Protein AF-A0A352NK59-F1 (afdb_monomer)

Foldseek 3Di:
DDPPPPDDDPPDPDDGDDDPVVVDDDDDDDDDPVVVVVLVVVCVVVVHDSVVSVVVVVVVD

pLDDT: mean 80.98, std 17.58, range [39.94, 97.31]

Secondary structure (DSSP, 8-state):
---------TTSSS-PPPPGGGGS--------HHHHHHHHHHHHHTTS-HHHHHHHHHH--

Radius of gyration: 19.55 Å; Cα contacts (8 Å, |Δi|>4): 21; chains: 1; bounding box: 42×19×54 Å

Structure (mmCIF, N/CA/C/O backbone):
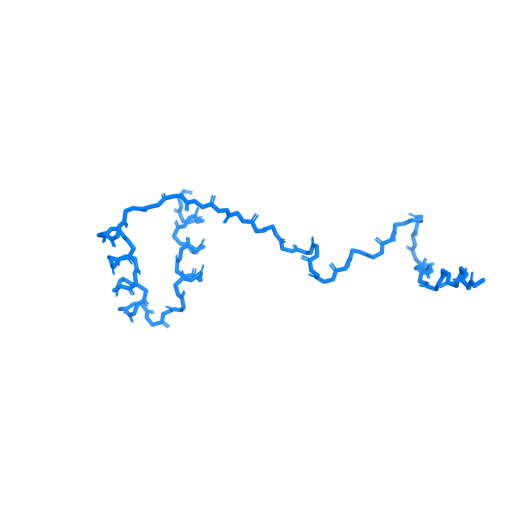data_AF-A0A352NK59-F1
#
_entry.id   AF-A0A352NK59-F1
#
loop_
_atom_site.group_PDB
_atom_site.id
_atom_site.type_symbol
_atom_site.label_atom_id
_atom_site.label_alt_id
_atom_s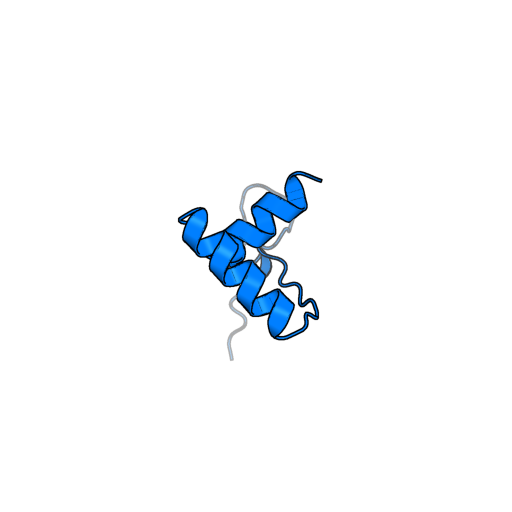ite.label_comp_id
_atom_site.label_asym_id
_atom_site.label_entity_id
_atom_site.label_seq_id
_atom_site.pdbx_PDB_ins_code
_atom_site.Cartn_x
_atom_site.Cartn_y
_atom_site.Cartn_z
_atom_site.occupancy
_atom_site.B_iso_or_equiv
_atom_site.auth_seq_id
_atom_site.auth_comp_id
_atom_site.auth_asym_id
_atom_site.auth_atom_id
_atom_site.pdbx_PDB_model_num
ATOM 1 N N . MET A 1 1 ? 4.767 1.066 -43.594 1.00 39.94 1 MET A N 1
ATOM 2 C CA . MET A 1 1 ? 4.702 1.841 -42.336 1.00 39.94 1 MET A CA 1
ATOM 3 C C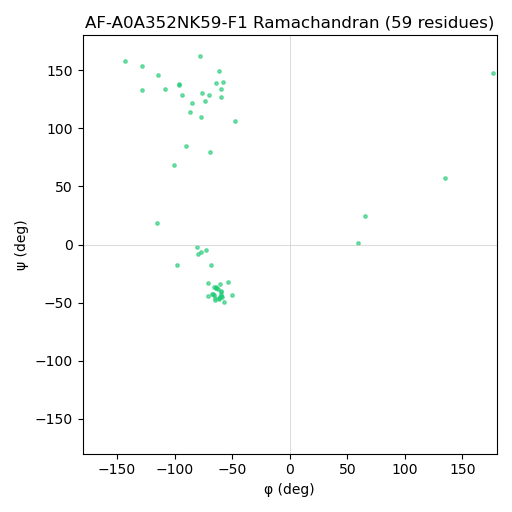 . MET A 1 1 ? 5.804 1.348 -41.412 1.00 39.94 1 MET A C 1
ATOM 5 O O . MET A 1 1 ? 6.155 0.177 -41.464 1.00 39.94 1 MET A O 1
ATOM 9 N N . THR A 1 2 ? 6.420 2.290 -40.714 1.00 43.06 2 THR A N 1
ATOM 10 C CA . THR A 1 2 ? 7.803 2.347 -40.223 1.00 43.06 2 THR A CA 1
ATOM 11 C C . THR A 1 2 ? 8.145 1.379 -39.090 1.00 43.06 2 THR A C 1
ATOM 13 O O . THR A 1 2 ? 7.507 1.355 -38.043 1.00 43.06 2 THR A O 1
ATOM 16 N N . ALA A 1 3 ? 9.233 0.630 -39.274 1.00 47.81 3 ALA A N 1
ATOM 17 C CA . ALA A 1 3 ? 9.907 -0.113 -38.215 1.00 47.81 3 ALA A CA 1
ATOM 18 C C . ALA A 1 3 ? 11.142 0.666 -37.740 1.00 47.81 3 ALA A C 1
ATOM 20 O O . ALA A 1 3 ? 12.275 0.241 -37.957 1.00 47.81 3 ALA A O 1
ATOM 21 N N . GLU A 1 4 ? 10.949 1.811 -37.087 1.00 48.69 4 GLU A N 1
ATOM 22 C CA . GLU A 1 4 ? 12.072 2.541 -36.491 1.00 48.69 4 GLU A CA 1
ATOM 23 C C . GLU A 1 4 ? 12.302 2.078 -35.052 1.00 48.69 4 GLU A C 1
ATOM 25 O O . GLU A 1 4 ? 11.805 2.622 -34.070 1.00 48.69 4 GLU A O 1
ATOM 30 N N . ARG A 1 5 ? 13.072 0.988 -34.946 1.00 52.66 5 ARG A N 1
ATOM 31 C CA . ARG A 1 5 ? 13.678 0.488 -33.706 1.00 52.66 5 ARG A CA 1
ATOM 32 C C . ARG A 1 5 ? 14.770 1.454 -33.238 1.00 52.66 5 ARG A C 1
ATOM 34 O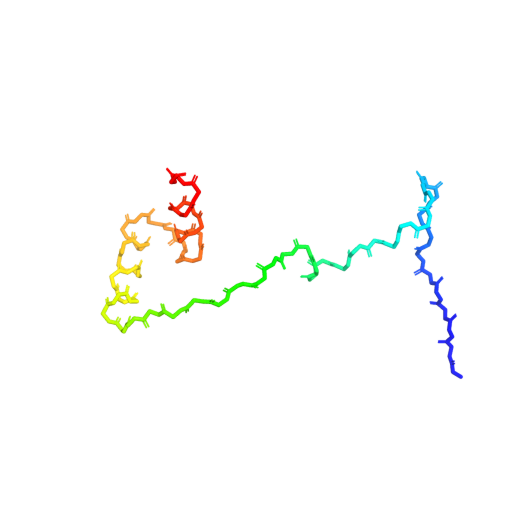 O . ARG A 1 5 ? 15.956 1.176 -33.419 1.00 52.66 5 ARG A O 1
ATOM 41 N N . THR A 1 6 ? 14.405 2.554 -32.602 1.00 60.25 6 THR A N 1
ATOM 42 C CA . THR A 1 6 ? 15.369 3.368 -31.856 1.00 60.25 6 THR A CA 1
ATOM 43 C C . THR A 1 6 ? 15.365 2.931 -30.389 1.00 60.25 6 THR A C 1
ATOM 45 O O . THR A 1 6 ? 14.305 2.746 -29.799 1.00 60.25 6 THR A O 1
ATOM 48 N N . ASN A 1 7 ? 16.570 2.653 -29.864 1.00 53.44 7 ASN A N 1
ATOM 49 C CA . ASN A 1 7 ? 16.990 2.380 -28.469 1.00 53.44 7 ASN A CA 1
ATOM 50 C C . ASN A 1 7 ? 17.944 1.169 -28.379 1.00 53.44 7 ASN A C 1
ATOM 52 O O . ASN A 1 7 ? 17.685 0.185 -27.683 1.00 53.44 7 ASN A O 1
ATOM 56 N N . ARG A 1 8 ? 19.076 1.227 -29.097 1.00 52.44 8 ARG A N 1
ATOM 57 C CA . ARG A 1 8 ? 20.239 0.379 -28.791 1.00 52.44 8 ARG A CA 1
ATOM 58 C C . ARG A 1 8 ? 21.055 1.079 -27.703 1.00 52.44 8 ARG A C 1
ATOM 60 O O . ARG A 1 8 ? 21.477 2.213 -27.888 1.00 52.44 8 ARG A O 1
ATOM 67 N N . ASN A 1 9 ? 21.253 0.405 -26.575 1.00 51.84 9 ASN A N 1
ATOM 68 C CA . ASN A 1 9 ? 22.138 0.852 -25.503 1.00 51.84 9 ASN A CA 1
ATOM 69 C C . ASN A 1 9 ? 23.604 0.664 -25.957 1.00 51.84 9 ASN A C 1
ATOM 71 O O . ASN A 1 9 ? 23.960 -0.465 -26.300 1.00 51.84 9 ASN A O 1
ATOM 75 N N . PRO A 1 10 ? 24.468 1.696 -25.967 1.00 55.75 10 PRO A N 1
ATOM 76 C CA . PRO A 1 10 ? 25.852 1.554 -26.429 1.00 55.75 10 PRO A CA 1
ATOM 77 C C . PRO A 1 10 ? 26.761 0.775 -25.458 1.00 55.75 10 PRO A C 1
ATOM 79 O O . PRO A 1 10 ? 27.912 0.521 -25.792 1.00 55.75 10 PRO A O 1
ATOM 82 N N . ARG A 1 11 ? 26.284 0.380 -24.263 1.00 57.66 11 ARG A N 1
ATOM 83 C CA . ARG A 1 11 ? 27.131 -0.195 -23.191 1.00 57.66 11 ARG A CA 1
ATOM 84 C C . ARG A 1 11 ? 26.848 -1.654 -22.804 1.00 57.66 11 ARG A C 1
ATOM 86 O O . ARG A 1 11 ? 27.270 -2.080 -21.735 1.00 57.66 11 ARG A O 1
ATOM 93 N N . GLY A 1 12 ? 26.171 -2.453 -23.628 1.00 57.22 12 GLY A N 1
ATOM 94 C CA . GLY A 1 12 ? 26.031 -3.881 -23.316 1.00 57.22 12 GLY A CA 1
ATOM 95 C C . GLY A 1 12 ? 25.172 -4.674 -24.291 1.00 57.22 12 GLY A C 1
ATOM 96 O O . GLY A 1 12 ? 24.205 -4.157 -24.846 1.00 57.22 12 GLY A O 1
ATOM 97 N N . ALA A 1 13 ? 25.530 -5.946 -24.481 1.00 61.84 13 ALA A N 1
ATOM 98 C CA . ALA A 1 13 ? 24.926 -6.878 -25.429 1.00 61.84 13 ALA A CA 1
ATOM 99 C C . ALA A 1 13 ? 23.384 -6.882 -25.375 1.00 61.84 13 ALA A C 1
ATOM 101 O O . ALA A 1 13 ? 22.789 -7.410 -24.439 1.00 61.84 13 ALA A O 1
ATOM 102 N N . GLY A 1 14 ? 22.738 -6.293 -26.388 1.00 62.62 14 GLY A N 1
ATOM 103 C CA . GLY A 1 14 ? 21.379 -6.615 -26.854 1.00 62.62 14 GLY A CA 1
ATOM 104 C C . GLY A 1 14 ? 20.196 -6.481 -25.882 1.00 62.62 14 GLY A C 1
ATOM 105 O O . GLY A 1 14 ? 19.068 -6.775 -26.278 1.00 62.62 14 GLY A O 1
ATOM 106 N N . ARG A 1 15 ? 20.389 -6.053 -24.629 1.00 65.62 15 ARG A N 1
ATOM 107 C CA . ARG A 1 15 ? 19.295 -5.952 -23.654 1.00 65.62 15 ARG A CA 1
ATOM 108 C C . ARG A 1 15 ? 18.461 -4.705 -23.932 1.00 65.62 15 ARG A C 1
ATOM 110 O O . ARG A 1 15 ? 18.907 -3.583 -23.700 1.00 65.62 15 ARG A O 1
ATOM 117 N N . LYS A 1 16 ? 17.231 -4.914 -24.413 1.00 71.81 16 LYS A N 1
ATOM 118 C CA . LYS A 1 16 ? 16.217 -3.857 -24.504 1.00 71.81 16 LYS A CA 1
ATOM 119 C C . LYS A 1 16 ? 15.955 -3.305 -23.103 1.00 71.81 16 LYS A C 1
ATOM 121 O O . LYS A 1 16 ? 15.787 -4.079 -22.158 1.00 71.81 16 LYS A O 1
ATOM 126 N N . LEU A 1 17 ? 15.920 -1.981 -22.974 1.00 73.06 17 LEU A N 1
ATOM 127 C CA . LEU A 1 17 ? 15.453 -1.340 -21.748 1.00 73.06 17 LEU A CA 1
ATOM 128 C C . LEU A 1 17 ? 14.006 -1.784 -21.512 1.00 73.06 17 LEU A C 1
ATOM 130 O O . LEU A 1 17 ? 13.179 -1.701 -22.419 1.00 73.06 17 LEU A O 1
ATOM 134 N N . LYS A 1 18 ? 13.718 -2.303 -20.315 1.00 77.19 18 LYS A N 1
ATOM 135 C CA . LYS A 1 18 ? 12.336 -2.590 -19.924 1.00 77.19 18 LYS A CA 1
ATOM 136 C C . LYS A 1 18 ? 11.570 -1.279 -19.865 1.00 77.19 18 LYS A C 1
ATOM 138 O O . LYS A 1 18 ? 12.103 -0.282 -19.371 1.00 77.19 18 LYS A O 1
ATOM 143 N N . LEU A 1 19 ? 10.332 -1.292 -20.344 1.00 79.44 19 LEU A N 1
ATOM 144 C CA . LEU A 1 19 ? 9.464 -0.132 -20.208 1.00 79.44 19 LEU A CA 1
ATOM 145 C C . LEU A 1 19 ? 9.245 0.156 -18.710 1.00 79.44 19 LEU A C 1
ATOM 147 O O . LEU A 1 19 ? 9.247 -0.780 -17.904 1.00 79.44 19 LEU A O 1
ATOM 151 N N . PRO A 1 20 ? 9.042 1.422 -18.306 1.00 76.12 20 PRO A N 1
ATOM 152 C CA . PRO A 1 20 ? 8.785 1.772 -16.907 1.00 76.12 20 PRO A CA 1
ATOM 153 C C . PRO A 1 20 ? 7.620 0.983 -16.288 1.00 76.12 20 PRO A C 1
ATOM 155 O O . PRO A 1 20 ? 7.673 0.640 -15.110 1.00 76.12 20 PRO A O 1
ATOM 158 N N . ALA A 1 21 ? 6.609 0.640 -17.094 1.00 72.44 21 ALA A N 1
ATOM 159 C CA . ALA A 1 21 ? 5.469 -0.182 -16.687 1.00 72.44 21 ALA A CA 1
ATOM 160 C C . ALA A 1 21 ? 5.872 -1.620 -16.298 1.00 72.44 21 ALA A C 1
ATOM 162 O O . ALA A 1 21 ? 5.368 -2.155 -15.316 1.00 72.44 21 ALA A O 1
ATOM 163 N N . ASP A 1 22 ? 6.855 -2.208 -16.988 1.00 78.25 22 ASP A N 1
ATOM 164 C CA . ASP A 1 22 ? 7.337 -3.578 -16.739 1.00 78.25 22 ASP A CA 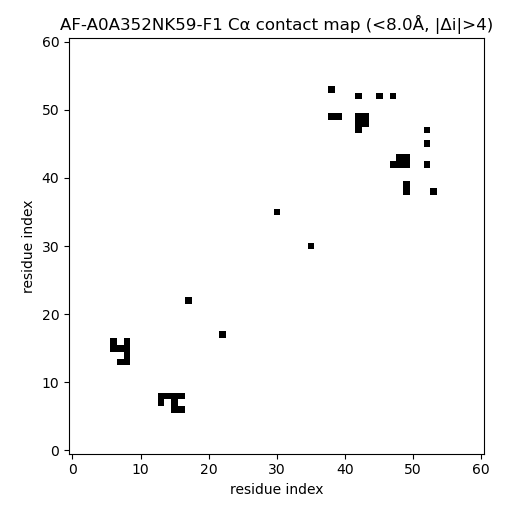1
ATOM 165 C C . ASP A 1 22 ? 8.315 -3.666 -15.555 1.00 78.25 22 ASP A C 1
ATOM 167 O O . ASP A 1 22 ? 8.822 -4.744 -15.216 1.00 78.25 22 ASP A O 1
ATOM 171 N N . LYS A 1 23 ? 8.645 -2.522 -14.942 1.00 80.62 23 LYS A N 1
ATOM 172 C CA . LYS A 1 23 ? 9.533 -2.451 -13.779 1.00 80.62 23 LYS A CA 1
ATOM 173 C C . LYS A 1 23 ? 8.861 -3.017 -12.527 1.00 80.62 23 LYS A C 1
ATOM 175 O O . LYS A 1 23 ? 9.548 -3.602 -11.688 1.00 80.62 23 LYS A O 1
ATOM 180 N N . TYR A 1 24 ? 7.542 -2.864 -12.402 1.00 81.06 24 TYR A N 1
ATOM 181 C CA . TYR A 1 24 ? 6.777 -3.286 -11.230 1.00 81.06 24 TYR A CA 1
ATOM 182 C C . TYR A 1 24 ? 5.914 -4.506 -11.550 1.00 81.06 24 TYR A C 1
ATOM 184 O O . TYR A 1 24 ? 5.219 -4.545 -12.558 1.00 81.06 24 TYR A O 1
ATOM 192 N N . LYS A 1 25 ? 5.938 -5.512 -10.669 1.00 83.88 25 LYS A N 1
ATOM 193 C CA . LYS A 1 25 ? 5.035 -6.662 -10.770 1.00 83.88 25 LYS A CA 1
ATOM 194 C C . LYS A 1 25 ? 3.731 -6.326 -10.061 1.00 83.88 25 LYS A C 1
ATOM 196 O O . LYS A 1 25 ? 3.721 -6.182 -8.840 1.00 83.88 25 LYS A O 1
ATOM 201 N N . THR A 1 26 ? 2.642 -6.235 -10.811 1.00 85.50 26 THR A N 1
ATOM 202 C CA . THR A 1 26 ? 1.298 -6.189 -10.239 1.00 85.50 26 THR A CA 1
ATOM 203 C C . THR A 1 26 ? 0.906 -7.593 -9.781 1.00 85.50 26 THR A C 1
ATOM 205 O O . THR A 1 26 ? 1.085 -8.578 -10.497 1.00 85.50 26 THR A O 1
ATOM 208 N N . ARG A 1 27 ? 0.420 -7.707 -8.543 1.00 87.88 27 ARG A N 1
ATOM 209 C CA . ARG A 1 27 ? -0.145 -8.945 -7.998 1.00 87.88 27 ARG A CA 1
ATOM 210 C C . ARG A 1 27 ? -1.512 -8.639 -7.417 1.00 87.88 27 ARG A C 1
ATOM 212 O O . ARG A 1 27 ? -1.667 -7.674 -6.676 1.00 87.88 27 ARG A O 1
ATOM 219 N N . THR A 1 28 ? -2.483 -9.471 -7.753 1.00 90.75 28 THR A N 1
ATOM 220 C CA . THR A 1 28 ? -3.822 -9.431 -7.169 1.00 90.75 28 THR A CA 1
ATOM 221 C C . THR A 1 28 ? -3.900 -10.433 -6.028 1.00 90.75 28 THR A C 1
ATOM 223 O O . THR A 1 28 ? -3.425 -11.561 -6.166 1.00 90.75 28 THR A O 1
ATOM 226 N N . PHE A 1 29 ? -4.534 -10.051 -4.928 1.00 90.69 29 PHE A N 1
ATOM 227 C CA . PHE A 1 29 ? -4.896 -10.960 -3.847 1.00 90.69 29 PHE A CA 1
ATOM 228 C C . PHE A 1 29 ? -6.380 -10.789 -3.535 1.00 90.69 29 PHE A C 1
ATOM 230 O O . PHE A 1 29 ? -6.962 -9.737 -3.805 1.00 90.69 29 PHE A O 1
ATOM 237 N N . LYS A 1 30 ? -6.994 -11.842 -3.002 1.00 94.62 30 LYS A N 1
ATOM 238 C CA . LYS A 1 30 ? -8.388 -11.810 -2.561 1.00 94.62 30 LYS A CA 1
ATOM 239 C C . LYS A 1 30 ? -8.418 -11.523 -1.064 1.00 94.62 30 LYS A C 1
ATOM 241 O O . LYS A 1 30 ? -7.620 -12.086 -0.322 1.00 94.62 30 LYS A O 1
ATOM 246 N N . CYS A 1 31 ? -9.333 -10.665 -0.644 1.00 94.50 31 CYS A N 1
ATOM 247 C CA . CYS A 1 31 ? -9.644 -10.409 0.757 1.00 94.50 31 CYS A CA 1
ATOM 248 C C . CYS A 1 31 ? -11.149 -10.183 0.890 1.00 94.50 31 CYS A C 1
ATOM 250 O O . CYS A 1 31 ? -11.819 -9.887 -0.102 1.00 94.50 31 CYS A O 1
ATOM 252 N N . THR A 1 32 ? -11.677 -10.379 2.093 1.00 97.31 32 THR A N 1
ATOM 253 C CA . THR A 1 32 ? -13.070 -10.039 2.406 1.00 97.31 32 THR A CA 1
ATOM 254 C C . THR A 1 32 ? -13.216 -8.535 2.619 1.00 97.31 32 THR A C 1
ATOM 256 O O . THR A 1 32 ? -12.235 -7.845 2.903 1.00 97.31 32 THR A O 1
ATOM 259 N N . ASP A 1 33 ? -14.445 -8.026 2.553 1.00 96.62 33 ASP A N 1
ATOM 260 C CA . ASP A 1 33 ? -14.709 -6.598 2.777 1.00 96.62 33 ASP A CA 1
ATOM 261 C C . ASP A 1 33 ? -14.264 -6.152 4.177 1.00 96.62 33 ASP A C 1
ATOM 263 O O . ASP A 1 33 ? -13.600 -5.129 4.323 1.00 96.62 33 ASP A O 1
ATOM 267 N N . LYS A 1 34 ? -14.500 -6.990 5.198 1.00 96.88 34 LYS A N 1
ATOM 268 C CA . LYS A 1 34 ? -14.040 -6.740 6.575 1.00 96.88 34 LYS A CA 1
ATOM 269 C C . LYS A 1 34 ? -12.518 -6.604 6.664 1.00 96.88 34 LYS A C 1
ATOM 271 O O . LYS A 1 34 ? -12.019 -5.675 7.289 1.00 96.88 34 LYS A O 1
ATOM 276 N N . GLN A 1 35 ? -11.780 -7.503 6.007 1.00 95.62 35 GLN A N 1
ATOM 277 C CA . GLN A 1 35 ? -10.316 -7.430 5.955 1.00 95.62 35 GLN A CA 1
ATOM 278 C C . GLN A 1 35 ? -9.851 -6.176 5.214 1.00 95.62 35 GLN A C 1
ATOM 280 O O . GLN A 1 35 ? -8.858 -5.560 5.593 1.00 95.62 35 GLN A O 1
ATOM 285 N N . ARG A 1 36 ? -10.561 -5.779 4.153 1.00 95.06 36 ARG A N 1
ATOM 286 C CA . ARG A 1 36 ? -10.217 -4.580 3.390 1.00 95.06 36 ARG A CA 1
ATOM 287 C C . ARG A 1 36 ? -10.395 -3.310 4.219 1.00 95.06 36 ARG A C 1
ATOM 289 O O . ARG A 1 36 ? -9.520 -2.446 4.178 1.00 95.06 36 ARG A O 1
ATOM 296 N N . GLU A 1 37 ? -11.486 -3.209 4.971 1.00 96.62 37 GLU A N 1
ATOM 297 C CA . GLU A 1 37 ? -11.724 -2.104 5.903 1.00 96.62 37 GLU A CA 1
ATOM 298 C C . GLU A 1 37 ? -10.649 -2.034 6.987 1.00 96.62 37 GLU A C 1
ATOM 300 O O . GLU A 1 37 ? -10.118 -0.959 7.259 1.00 96.62 37 GLU A O 1
ATOM 305 N N . GLU A 1 38 ? -10.287 -3.176 7.570 1.00 96.69 38 GLU A N 1
ATOM 306 C CA . GLU A 1 38 ? -9.243 -3.253 8.590 1.00 96.69 38 GLU A CA 1
ATOM 307 C C . GLU A 1 38 ? -7.885 -2.794 8.046 1.00 96.69 38 GLU A C 1
ATOM 309 O O . GLU A 1 38 ? -7.234 -1.943 8.650 1.00 96.69 38 GLU A O 1
ATOM 314 N N . ILE A 1 39 ? -7.491 -3.269 6.860 1.00 95.75 39 ILE A N 1
ATOM 315 C CA . ILE A 1 39 ? -6.245 -2.848 6.204 1.00 95.75 39 ILE A CA 1
ATOM 316 C C . ILE A 1 39 ? -6.241 -1.336 5.946 1.00 95.75 39 ILE A C 1
ATOM 318 O O . ILE A 1 39 ? -5.215 -0.688 6.148 1.00 95.75 39 ILE A O 1
ATOM 322 N N . ASN A 1 40 ? -7.367 -0.762 5.512 1.00 96.19 40 ASN A N 1
ATOM 323 C CA . ASN A 1 40 ? -7.469 0.679 5.285 1.00 96.19 40 ASN A CA 1
ATOM 324 C C . ASN A 1 40 ? -7.321 1.466 6.595 1.00 96.19 40 ASN A C 1
ATOM 326 O O . ASN A 1 40 ? -6.520 2.395 6.643 1.00 96.19 40 ASN A O 1
ATOM 330 N N . ARG A 1 41 ? -8.008 1.056 7.670 1.00 97.31 41 ARG A N 1
ATOM 331 C CA . ARG A 1 41 ? -7.882 1.699 8.991 1.00 97.31 41 ARG A CA 1
ATOM 332 C C . ARG A 1 41 ? -6.453 1.633 9.523 1.00 97.31 41 ARG A C 1
ATOM 334 O O . ARG A 1 41 ? -5.932 2.626 10.019 1.00 97.31 41 ARG A O 1
ATOM 341 N N . LEU A 1 42 ? -5.800 0.478 9.406 1.00 96.62 42 LEU A N 1
ATOM 342 C CA . LEU A 1 42 ? -4.415 0.310 9.848 1.00 96.62 42 LEU A CA 1
ATOM 343 C C . LEU A 1 42 ? -3.439 1.156 9.020 1.00 96.62 42 LEU A C 1
ATOM 345 O O . LEU A 1 42 ? -2.479 1.695 9.570 1.00 96.62 42 LEU A O 1
ATOM 349 N N . ALA A 1 43 ? -3.689 1.301 7.717 1.00 97.19 43 ALA A N 1
ATOM 350 C CA . ALA A 1 43 ? -2.902 2.171 6.850 1.00 97.19 43 ALA A CA 1
ATOM 351 C C . ALA A 1 43 ? -3.072 3.656 7.223 1.00 97.19 43 ALA A C 1
ATOM 353 O O . ALA A 1 43 ? -2.075 4.374 7.311 1.00 97.19 43 ALA A O 1
ATOM 354 N N . GLU A 1 44 ? -4.302 4.093 7.515 1.00 96.94 44 GLU A N 1
ATOM 355 C CA . GLU A 1 44 ? -4.605 5.449 7.996 1.00 96.94 44 GLU A CA 1
ATOM 356 C C . GLU A 1 44 ? -3.918 5.751 9.332 1.00 96.94 44 GLU A C 1
ATOM 358 O O . GLU A 1 44 ? -3.258 6.781 9.457 1.00 96.94 44 GLU A O 1
ATOM 363 N N . LEU A 1 45 ? -3.988 4.828 10.299 1.00 97.00 45 LEU A N 1
ATOM 364 C CA . LEU A 1 45 ? -3.302 4.958 11.591 1.00 97.00 45 LEU A CA 1
ATOM 365 C C . LEU A 1 45 ? -1.778 5.054 11.444 1.00 97.00 45 LEU A C 1
ATOM 367 O O . LEU A 1 45 ? -1.124 5.751 12.215 1.00 97.00 45 LEU A O 1
ATOM 371 N N . ALA A 1 46 ? -1.210 4.368 10.451 1.00 94.94 46 ALA A N 1
ATOM 372 C CA . ALA A 1 46 ? 0.213 4.437 10.138 1.00 94.94 46 ALA A CA 1
ATOM 373 C C . ALA A 1 46 ? 0.601 5.685 9.318 1.00 94.94 46 ALA A C 1
ATOM 375 O O . ALA A 1 46 ? 1.790 5.911 9.098 1.00 94.94 46 ALA A O 1
ATOM 376 N N . GLY A 1 47 ? -0.368 6.471 8.832 1.00 96.44 47 GLY A N 1
ATOM 377 C CA . GLY A 1 47 ? -0.126 7.612 7.944 1.00 96.44 47 GLY A CA 1
ATOM 378 C C . GLY A 1 47 ? 0.431 7.214 6.573 1.00 96.44 47 GLY A C 1
ATOM 379 O O . GLY A 1 47 ? 1.115 8.009 5.928 1.00 96.44 47 GLY A O 1
ATOM 380 N N . LEU A 1 48 ? 0.185 5.977 6.130 1.00 94.44 48 LEU A N 1
ATOM 381 C CA . LEU A 1 48 ? 0.729 5.426 4.889 1.00 94.44 48 LE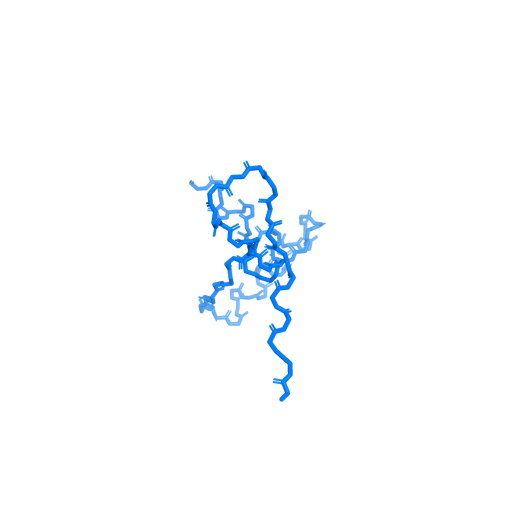U A CA 1
ATOM 382 C C . LEU A 1 48 ? -0.383 5.154 3.869 1.00 94.44 48 LEU A C 1
ATOM 384 O O . LEU A 1 48 ? -1.462 4.691 4.235 1.00 94.44 48 LEU A O 1
ATOM 388 N N . PRO A 1 49 ? -0.118 5.319 2.560 1.00 95.69 49 PRO A N 1
ATOM 389 C CA . PRO A 1 49 ? -1.006 4.796 1.532 1.00 95.69 49 PRO A CA 1
ATOM 390 C C . PRO A 1 49 ? -1.175 3.279 1.678 1.00 95.69 49 PRO A C 1
ATOM 392 O O . PRO A 1 49 ? -0.191 2.561 1.873 1.00 95.69 49 PRO A O 1
ATOM 395 N N . THR A 1 50 ? -2.390 2.765 1.480 1.00 94.12 50 THR A N 1
ATOM 396 C CA . THR A 1 50 ? -2.724 1.338 1.658 1.00 94.12 50 THR A CA 1
ATOM 397 C C . THR A 1 50 ? -1.758 0.393 0.934 1.00 94.12 50 THR A C 1
ATOM 399 O O . THR A 1 50 ? -1.300 -0.595 1.500 1.00 94.12 50 THR A O 1
ATOM 402 N N . ASN A 1 51 ? -1.381 0.710 -0.310 1.00 92.12 51 ASN A N 1
ATOM 403 C CA . ASN A 1 51 ? -0.446 -0.112 -1.090 1.00 92.12 51 ASN A CA 1
ATOM 404 C C . ASN A 1 51 ? 0.957 -0.161 -0.468 1.00 92.12 51 ASN A C 1
ATOM 406 O O . ASN A 1 51 ? 1.625 -1.194 -0.524 1.00 92.12 51 ASN A O 1
ATOM 410 N N . GLN A 1 52 ? 1.412 0.958 0.099 1.00 93.38 52 GLN A N 1
ATOM 411 C CA . GLN A 1 52 ? 2.702 1.031 0.774 1.00 93.38 52 GLN A CA 1
ATOM 412 C C . GLN A 1 52 ? 2.651 0.255 2.088 1.00 93.38 52 GLN A C 1
ATOM 414 O O . GLN A 1 52 ? 3.547 -0.546 2.326 1.00 93.38 52 GLN A O 1
ATO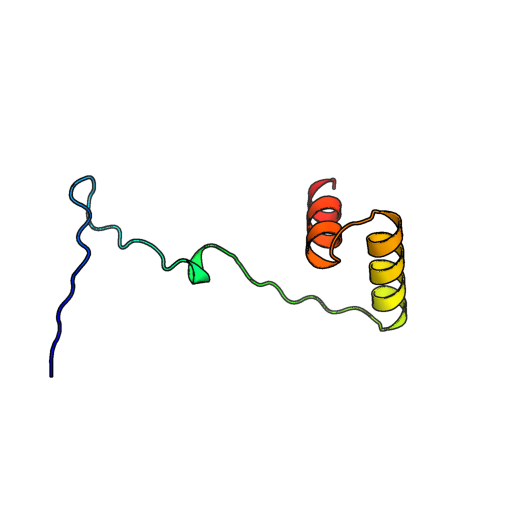M 419 N N . TYR A 1 53 ? 1.575 0.418 2.863 1.00 95.56 53 TYR A N 1
ATOM 420 C CA . TYR A 1 53 ? 1.338 -0.319 4.104 1.00 95.56 53 TYR A CA 1
ATOM 421 C C . TYR A 1 53 ? 1.346 -1.842 3.893 1.00 95.56 53 TYR A C 1
ATOM 423 O O . TYR A 1 53 ? 2.068 -2.568 4.573 1.00 95.56 53 TYR A O 1
ATOM 431 N N . ILE A 1 54 ? 0.604 -2.338 2.896 1.00 93.62 54 ILE A N 1
ATOM 432 C CA . ILE A 1 54 ? 0.584 -3.773 2.563 1.00 93.62 54 ILE A CA 1
ATOM 433 C C . ILE A 1 54 ? 1.992 -4.255 2.198 1.00 93.62 54 ILE A C 1
ATOM 435 O O . ILE A 1 54 ? 2.420 -5.326 2.624 1.00 93.62 54 ILE A O 1
ATOM 439 N N . ARG A 1 55 ? 2.727 -3.467 1.406 1.00 91.88 55 ARG A N 1
ATOM 440 C CA . ARG A 1 55 ? 4.064 -3.842 0.947 1.00 91.88 55 ARG A CA 1
ATOM 441 C C . ARG A 1 55 ? 5.083 -3.885 2.082 1.00 91.88 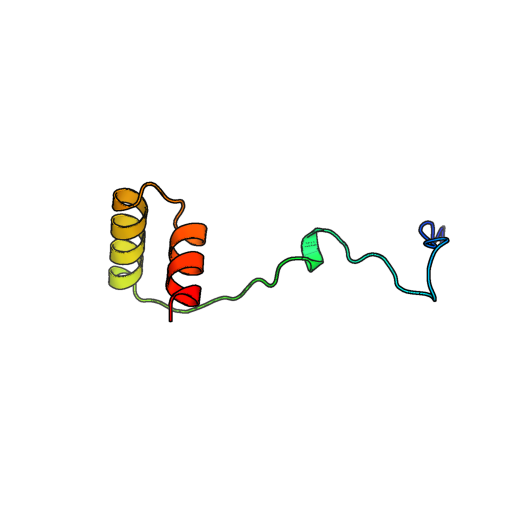55 ARG A C 1
ATOM 443 O O . ARG A 1 55 ? 5.898 -4.800 2.083 1.00 91.88 55 ARG A O 1
ATOM 450 N N . THR A 1 56 ? 5.072 -2.921 3.001 1.00 93.44 56 THR A N 1
ATOM 451 C CA . THR A 1 56 ? 6.000 -2.914 4.143 1.00 93.44 56 THR A CA 1
ATOM 452 C C . THR A 1 56 ? 5.726 -4.105 5.048 1.00 93.44 56 THR A C 1
ATOM 454 O O . THR A 1 56 ? 6.640 -4.877 5.317 1.00 93.44 56 THR A O 1
ATOM 457 N N . LYS A 1 57 ? 4.457 -4.349 5.396 1.00 93.31 57 LYS A N 1
ATOM 458 C CA . LYS A 1 57 ? 4.076 -5.492 6.234 1.00 93.31 57 LYS A CA 1
ATOM 459 C C . LYS A 1 57 ? 4.389 -6.846 5.608 1.00 93.31 57 LYS A C 1
ATOM 461 O O . LYS A 1 57 ? 4.862 -7.732 6.307 1.00 93.31 57 LYS A O 1
ATOM 466 N N . ALA A 1 58 ? 4.216 -6.995 4.297 1.00 91.62 58 ALA A N 1
ATOM 467 C CA . ALA A 1 58 ? 4.573 -8.231 3.600 1.00 91.62 58 ALA A CA 1
ATOM 468 C C . ALA A 1 58 ? 6.092 -8.498 3.526 1.00 91.62 58 ALA A C 1
ATOM 470 O O . ALA A 1 58 ? 6.484 -9.618 3.213 1.00 91.62 58 ALA A O 1
ATOM 471 N N . LEU A 1 59 ? 6.939 -7.485 3.748 1.00 90.81 59 LEU A N 1
ATOM 472 C CA . LEU A 1 59 ? 8.403 -7.610 3.738 1.00 90.81 59 LEU A CA 1
ATOM 473 C C . LEU A 1 59 ? 9.010 -7.751 5.139 1.00 90.81 59 LEU A C 1
ATOM 475 O O . LEU A 1 59 ? 10.163 -8.148 5.247 1.00 90.81 59 LEU A O 1
ATOM 479 N N . GLU A 1 60 ? 8.263 -7.403 6.187 1.00 90.44 60 GLU A N 1
ATOM 480 C CA . GLU A 1 60 ? 8.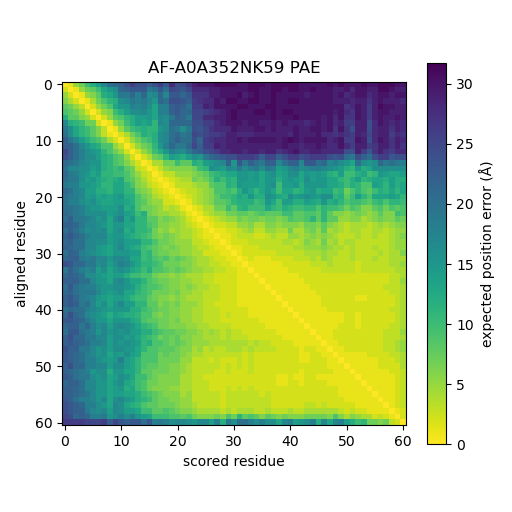666 -7.567 7.592 1.00 90.44 60 GLU A CA 1
ATOM 481 C C . GLU A 1 60 ? 8.543 -9.024 8.091 1.00 90.44 60 GLU A C 1
ATOM 483 O O . GLU A 1 60 ? 8.927 -9.303 9.224 1.00 90.44 60 GLU A O 1
ATOM 488 N N . SER A 1 61 ? 7.980 -9.926 7.273 1.00 57.25 61 SER A N 1
ATOM 489 C CA . SER A 1 61 ? 7.767 -11.353 7.583 1.00 57.25 61 SER A CA 1
ATOM 490 C C . SER A 1 61 ? 8.997 -12.227 7.352 1.00 57.25 61 SER A C 1
ATOM 492 O O . SER A 1 61 ? 9.783 -11.915 6.429 1.00 57.25 61 SER A O 1
#

Sequence (61 aa):
MTAERTNRNPRGAGRKLKLPADKYKTRTFKCTDKQREEINRLAELAGLPTNQYIRTKALES

Solvent-accessible surface area (backbone atoms only — not comparable to full-atom values): 4216 Å² total; per-residue (Å²): 136,85,85,81,86,82,75,80,60,95,85,56,89,86,64,69,79,75,53,81,75,72,72,58,86,88,80,89,81,90,77,53,72,70,57,51,54,50,50,45,51,54,12,57,77,68,76,38,59,53,73,56,40,55,53,53,58,68,64,75,107

Nearest PDB structures (foldseek):
  1bdv-assembly1_B  TM=8.534E-01  e=5.045E-01  Lederbergvirus P22
  3h87-assembly1_C  TM=8.876E-01  e=9.715E+00  Mycobacterium tuberculosis H37Rv
  8uk9-assembly1_A  TM=5.685E-01  e=4.127E+00  Tequatrovirus T4

Mean predicted aligned error: 11.15 Å